Protein AF-A0AAV5ZTI9-F1 (afdb_monomer_lite)

Structure (mmCIF, N/CA/C/O backbone):
data_AF-A0AAV5ZTI9-F1
#
_entry.id   AF-A0AAV5ZTI9-F1
#
loop_
_atom_site.group_PDB
_atom_site.id
_atom_site.type_symbol
_atom_site.label_atom_id
_atom_site.label_alt_id
_atom_site.label_comp_id
_atom_site.label_asym_id
_atom_site.label_entity_id
_atom_site.label_seq_id
_atom_site.pdbx_PDB_ins_code
_atom_site.Cartn_x
_atom_site.Cartn_y
_atom_site.Cartn_z
_atom_site.occupancy
_atom_site.B_iso_or_equiv
_atom_site.auth_seq_id
_atom_site.auth_comp_id
_atom_site.auth_asym_id
_atom_site.auth_atom_id
_atom_site.pdbx_PDB_model_num
ATOM 1 N N . MET A 1 1 ? -12.789 -8.366 31.029 1.00 63.69 1 MET A N 1
ATOM 2 C CA . MET A 1 1 ? -11.688 -8.853 30.154 1.00 63.69 1 MET A CA 1
ATOM 3 C C . MET A 1 1 ? -12.109 -9.099 28.698 1.00 63.69 1 MET A C 1
ATOM 5 O O . MET A 1 1 ? -11.369 -8.681 27.818 1.00 63.69 1 MET A O 1
ATOM 9 N N . ARG A 1 2 ? -13.261 -9.736 28.398 1.00 72.31 2 ARG A N 1
ATOM 10 C CA . ARG A 1 2 ? -13.730 -9.985 27.007 1.00 72.31 2 ARG A CA 1
ATOM 11 C C . ARG A 1 2 ? -13.873 -8.713 26.152 1.00 72.31 2 ARG A C 1
ATOM 13 O O . ARG A 1 2 ? -13.436 -8.700 25.008 1.00 72.31 2 ARG A O 1
ATOM 20 N N . SER A 1 3 ? -14.406 -7.638 26.730 1.00 78.00 3 SER A N 1
ATOM 21 C CA . SER A 1 3 ? -14.550 -6.334 26.066 1.00 78.00 3 SER A CA 1
ATOM 22 C C . SER A 1 3 ? -13.210 -5.675 25.721 1.00 78.00 3 SER A C 1
ATOM 24 O O . SER A 1 3 ? -13.092 -5.060 24.669 1.00 78.00 3 SER A O 1
ATOM 26 N N . LEU A 1 4 ? -12.188 -5.842 26.568 1.00 82.12 4 LEU A N 1
ATOM 27 C CA . LEU A 1 4 ? -10.846 -5.301 26.329 1.00 82.12 4 LEU A CA 1
ATOM 28 C C . LEU A 1 4 ? -10.118 -6.064 25.215 1.00 82.12 4 LEU A C 1
ATOM 30 O O . LEU A 1 4 ? -9.496 -5.446 24.361 1.00 82.12 4 LEU A O 1
ATOM 34 N N . LYS A 1 5 ? -10.253 -7.398 25.180 1.00 85.38 5 LYS A N 1
ATOM 35 C CA . LYS A 1 5 ? -9.676 -8.223 24.108 1.00 85.38 5 LYS A CA 1
ATOM 36 C C . LYS A 1 5 ? -10.230 -7.835 22.734 1.00 85.38 5 LYS A C 1
ATOM 38 O O . LYS A 1 5 ? -9.450 -7.664 21.814 1.00 85.38 5 LYS A O 1
ATOM 43 N N . ILE A 1 6 ? -11.542 -7.633 22.598 1.00 85.88 6 ILE A N 1
ATOM 44 C CA . ILE A 1 6 ? -12.156 -7.226 21.318 1.00 85.88 6 ILE A CA 1
ATOM 45 C C . ILE A 1 6 ? -11.699 -5.827 20.882 1.00 85.88 6 ILE A C 1
ATOM 47 O O . ILE A 1 6 ? -11.370 -5.638 19.716 1.00 85.88 6 ILE A O 1
ATOM 51 N N . ARG A 1 7 ? -11.617 -4.869 21.816 1.00 85.62 7 ARG A N 1
ATOM 52 C CA . ARG A 1 7 ? -11.171 -3.490 21.537 1.00 85.62 7 ARG A CA 1
ATOM 53 C C . ARG A 1 7 ? -9.724 -3.393 21.044 1.00 85.62 7 ARG A C 1
ATOM 55 O O . ARG A 1 7 ? -9.379 -2.395 20.432 1.00 85.62 7 ARG A O 1
ATOM 62 N N . LEU A 1 8 ? -8.898 -4.404 21.317 1.00 87.50 8 LEU A N 1
ATOM 63 C CA . LEU A 1 8 ? -7.489 -4.438 20.915 1.00 87.50 8 LEU A CA 1
ATOM 64 C C . LEU A 1 8 ? -7.238 -5.381 19.733 1.00 87.50 8 LEU A C 1
ATOM 66 O O . LEU A 1 8 ? -6.496 -5.042 18.820 1.00 87.50 8 LEU A O 1
ATOM 70 N N . LEU A 1 9 ? -7.859 -6.562 19.732 1.00 91.50 9 LEU A N 1
ATOM 71 C CA . LEU A 1 9 ? -7.599 -7.587 18.719 1.00 91.50 9 LEU A CA 1
ATOM 72 C C . LEU A 1 9 ? -8.246 -7.269 17.370 1.00 91.50 9 LEU A C 1
ATOM 74 O O . LEU A 1 9 ? -7.682 -7.647 16.351 1.00 91.50 9 LEU A O 1
ATOM 78 N N . LEU A 1 10 ? -9.403 -6.595 17.356 1.00 90.94 10 LEU A N 1
ATOM 79 C CA . LEU A 1 10 ? -10.103 -6.254 16.115 1.00 90.94 10 LEU A CA 1
ATOM 80 C C . LEU A 1 10 ? -9.341 -5.231 15.248 1.00 90.94 10 LEU A C 1
ATOM 82 O O . LEU A 1 10 ? -9.080 -5.545 14.094 1.00 90.94 10 LEU A O 1
ATOM 86 N N . PRO A 1 11 ? -8.945 -4.040 15.740 1.00 91.69 11 PRO A N 1
ATOM 87 C CA . PRO A 1 11 ? -8.179 -3.100 14.916 1.00 91.69 11 PRO A CA 1
ATOM 88 C C . PRO A 1 11 ? -6.825 -3.687 14.504 1.00 91.69 11 PRO A C 1
ATOM 90 O O . PRO A 1 11 ? -6.439 -3.593 13.345 1.00 91.69 11 PRO A O 1
ATOM 93 N N . LEU A 1 12 ? -6.148 -4.407 15.406 1.00 92.81 12 LEU A N 1
ATOM 94 C CA . LEU A 1 12 ? -4.891 -5.076 15.076 1.00 92.81 12 LEU A CA 1
ATOM 95 C C . LEU A 1 12 ? -5.058 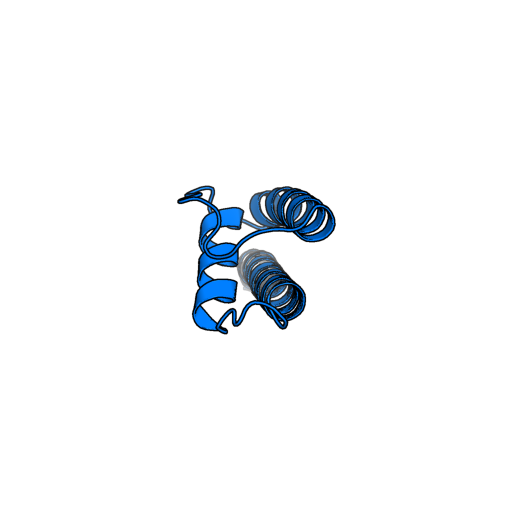-6.095 13.939 1.00 92.81 12 LEU A C 1
ATOM 97 O O . LEU A 1 12 ? -4.230 -6.139 13.032 1.00 92.81 12 LEU A O 1
ATOM 101 N N . SER A 1 13 ? -6.119 -6.907 13.959 1.00 94.44 13 SER A N 1
ATOM 102 C CA . SER A 1 13 ? -6.363 -7.867 12.881 1.00 94.44 13 SER A CA 1
ATOM 103 C C . SER A 1 13 ? -6.716 -7.180 11.561 1.00 94.44 13 SER A C 1
ATOM 105 O O . SER A 1 13 ? -6.281 -7.657 10.515 1.00 94.44 13 SER A O 1
ATOM 107 N N . LEU A 1 14 ? -7.432 -6.050 11.595 1.00 94.88 14 LEU A N 1
ATOM 108 C CA . L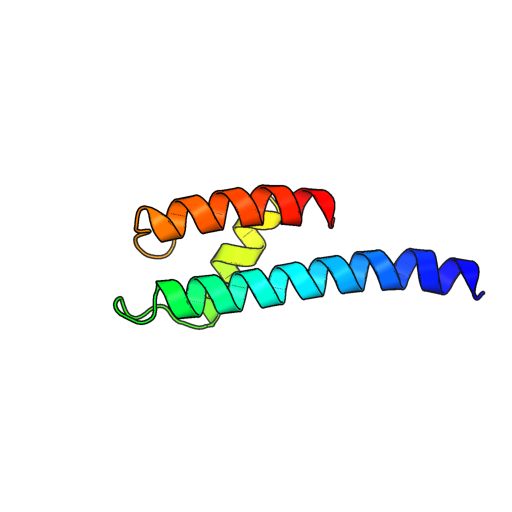EU A 1 14 ? -7.725 -5.243 10.409 1.00 94.88 14 LEU A CA 1
ATOM 109 C C . LEU A 1 14 ? -6.450 -4.651 9.801 1.00 94.88 14 LEU A C 1
ATOM 111 O O . LEU A 1 14 ? -6.230 -4.816 8.603 1.00 94.88 14 LEU A O 1
ATOM 115 N N . VAL A 1 15 ? -5.572 -4.054 10.612 1.00 95.25 15 VAL A N 1
ATOM 116 C CA . VAL A 1 15 ? -4.274 -3.535 10.147 1.00 95.25 15 VAL A CA 1
ATOM 117 C C . VAL A 1 15 ? -3.440 -4.649 9.517 1.00 95.25 15 VAL A C 1
ATOM 119 O O . VAL A 1 15 ? -2.923 -4.489 8.413 1.00 95.25 15 VAL A O 1
ATOM 122 N N .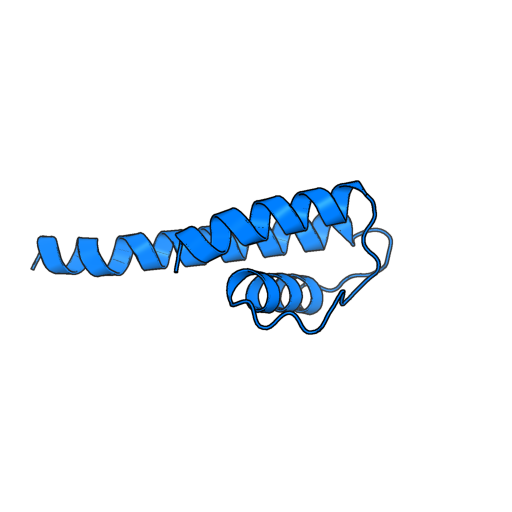 LEU A 1 16 ? -3.344 -5.811 10.171 1.00 96.38 16 LEU A N 1
ATOM 123 C CA . LEU A 1 16 ? -2.610 -6.958 9.627 1.00 96.38 16 LEU A CA 1
ATOM 124 C C . LEU A 1 16 ? -3.221 -7.466 8.313 1.00 96.38 16 LEU A C 1
ATOM 126 O O . LEU A 1 16 ? -2.481 -7.812 7.392 1.00 96.38 16 LEU A O 1
ATOM 130 N N . ALA A 1 17 ? -4.551 -7.476 8.197 1.00 96.94 17 ALA A N 1
ATOM 131 C CA . ALA A 1 17 ? -5.241 -7.856 6.969 1.00 96.94 17 ALA A CA 1
ATOM 132 C C . ALA A 1 17 ? -4.966 -6.864 5.828 1.00 96.94 17 ALA A C 1
ATOM 134 O O . ALA A 1 17 ? -4.692 -7.288 4.702 1.00 96.94 17 ALA A O 1
ATOM 135 N N . VAL A 1 18 ? -4.971 -5.557 6.108 1.00 97.38 18 VAL A N 1
ATOM 136 C CA . VAL A 1 18 ? -4.607 -4.526 5.127 1.00 97.38 18 VAL A CA 1
ATOM 137 C C . VAL A 1 18 ? -3.146 -4.674 4.707 1.00 97.38 18 VAL A C 1
ATOM 139 O O . VAL A 1 18 ? -2.859 -4.660 3.512 1.00 97.38 18 VAL A O 1
ATOM 142 N N . ILE A 1 19 ? -2.225 -4.882 5.654 1.00 98.06 19 ILE A N 1
ATOM 143 C CA . ILE A 1 19 ? -0.801 -5.086 5.352 1.00 98.06 19 ILE A CA 1
ATOM 144 C C . ILE A 1 19 ? -0.607 -6.314 4.458 1.00 98.06 19 ILE A C 1
ATOM 146 O O . ILE A 1 19 ? 0.109 -6.240 3.457 1.00 98.06 19 ILE A O 1
ATOM 150 N N . ALA A 1 20 ? -1.256 -7.434 4.781 1.00 98.19 20 ALA A N 1
ATOM 151 C CA . ALA A 1 20 ? -1.169 -8.652 3.984 1.00 98.19 20 ALA A CA 1
ATOM 152 C C . ALA A 1 20 ? -1.720 -8.436 2.566 1.00 98.19 20 ALA A C 1
ATOM 154 O O . ALA A 1 20 ? -1.053 -8.768 1.586 1.00 98.19 20 ALA A O 1
ATOM 155 N N . THR A 1 21 ? -2.900 -7.821 2.449 1.00 98.06 21 THR A N 1
ATOM 156 C CA . THR A 1 21 ? -3.554 -7.556 1.158 1.00 98.06 21 THR A CA 1
ATOM 157 C C . THR A 1 21 ? -2.739 -6.586 0.303 1.00 98.06 21 THR A C 1
ATOM 159 O O . THR A 1 21 ? -2.504 -6.851 -0.875 1.00 98.06 21 THR A O 1
ATOM 162 N N . GLY A 1 22 ? -2.240 -5.502 0.903 1.00 98.06 22 GLY A N 1
ATOM 163 C CA . GLY A 1 22 ? -1.348 -4.537 0.264 1.00 98.06 22 GLY A CA 1
ATOM 164 C C . GLY A 1 22 ? -0.074 -5.191 -0.267 1.00 98.06 22 GLY A C 1
ATOM 165 O O . GLY A 1 22 ? 0.261 -5.053 -1.444 1.00 98.06 22 GLY A O 1
ATOM 166 N N . THR A 1 23 ? 0.590 -5.980 0.583 1.00 98.44 23 THR A N 1
ATOM 167 C CA . THR A 1 23 ? 1.866 -6.631 0.255 1.00 98.44 23 THR A CA 1
ATOM 168 C C . THR A 1 23 ? 1.691 -7.649 -0.869 1.00 98.44 23 THR A C 1
ATOM 170 O O . THR A 1 23 ? 2.478 -7.668 -1.815 1.00 98.44 23 THR A O 1
ATOM 173 N N . LEU A 1 24 ? 0.640 -8.473 -0.813 1.00 98.44 24 LEU A N 1
ATOM 174 C CA . LEU A 1 24 ? 0.327 -9.430 -1.876 1.00 98.44 24 LEU A CA 1
ATOM 175 C C . LEU A 1 24 ? -0.027 -8.720 -3.188 1.00 98.44 24 LEU A C 1
ATOM 177 O O . LEU A 1 24 ? 0.459 -9.118 -4.247 1.00 98.44 24 LEU A O 1
ATOM 181 N N . GLY A 1 25 ? -0.820 -7.649 -3.118 1.00 98.00 25 GLY A N 1
ATOM 182 C CA . GLY A 1 25 ? -1.204 -6.862 -4.286 1.00 98.00 25 GLY A CA 1
ATOM 183 C C . GLY A 1 25 ? -0.003 -6.225 -4.980 1.00 98.00 25 GLY A C 1
ATOM 184 O O . GLY A 1 25 ? 0.187 -6.443 -6.175 1.00 98.00 25 GLY A O 1
ATOM 185 N N . TYR A 1 26 ? 0.873 -5.529 -4.248 1.00 98.31 26 TYR A N 1
ATOM 186 C CA . TYR A 1 26 ? 2.096 -4.965 -4.832 1.00 98.31 26 TYR A CA 1
ATOM 187 C C . TYR A 1 26 ? 3.058 -6.040 -5.335 1.00 98.31 26 TYR A C 1
ATOM 189 O O . TYR A 1 26 ? 3.632 -5.886 -6.412 1.00 98.31 26 TYR A O 1
ATOM 197 N N . ARG A 1 27 ? 3.205 -7.163 -4.619 1.00 98.06 27 ARG A N 1
ATOM 198 C CA . ARG A 1 27 ? 4.038 -8.281 -5.082 1.00 98.06 27 ARG A CA 1
ATOM 199 C C . ARG A 1 27 ? 3.558 -8.831 -6.424 1.00 98.06 27 ARG A C 1
ATOM 201 O O . ARG A 1 27 ? 4.392 -9.190 -7.260 1.00 98.06 27 ARG A O 1
ATOM 208 N N . TRP A 1 28 ? 2.242 -8.917 -6.609 1.00 97.88 28 TRP A N 1
ATOM 209 C CA . TRP A 1 28 ? 1.624 -9.370 -7.850 1.00 97.88 28 TRP A CA 1
ATOM 210 C C . TRP A 1 28 ? 1.741 -8.322 -8.961 1.00 97.88 28 TRP A C 1
ATOM 212 O O . TRP A 1 28 ? 2.147 -8.664 -10.068 1.00 97.88 28 TRP A O 1
ATOM 222 N N . LEU A 1 29 ? 1.472 -7.048 -8.661 1.00 97.31 29 LEU A N 1
ATOM 223 C CA . LEU A 1 29 ? 1.603 -5.935 -9.609 1.00 97.31 29 LEU A CA 1
ATOM 224 C C . LEU A 1 29 ? 3.039 -5.763 -10.117 1.00 97.31 29 LEU A C 1
ATOM 226 O O . LEU A 1 29 ? 3.246 -5.431 -11.281 1.00 97.31 29 LEU A O 1
ATOM 230 N N . TRP A 1 30 ? 4.035 -6.015 -9.266 1.00 97.56 30 TRP A N 1
ATOM 231 C CA . TRP A 1 30 ? 5.449 -5.861 -9.606 1.00 97.56 30 TRP A CA 1
ATOM 232 C C . TRP A 1 30 ? 6.151 -7.155 -10.019 1.00 97.56 30 TRP A C 1
ATOM 234 O O . TRP A 1 30 ? 7.382 -7.189 -10.107 1.00 97.56 30 TRP A O 1
ATOM 244 N N . ARG A 1 31 ? 5.400 -8.226 -10.300 1.00 94.44 31 ARG A N 1
ATOM 245 C CA . ARG A 1 31 ? 5.979 -9.519 -10.693 1.00 94.44 31 ARG A CA 1
ATOM 246 C C . ARG A 1 31 ? 6.822 -9.438 -11.968 1.00 94.44 31 ARG A C 1
ATOM 248 O O . ARG A 1 31 ? 7.837 -10.120 -12.045 1.00 94.44 31 ARG A O 1
ATOM 255 N N . ASP A 1 32 ? 6.443 -8.565 -12.899 1.00 93.69 32 ASP A N 1
ATOM 256 C CA . ASP A 1 32 ? 7.087 -8.436 -14.210 1.00 93.69 32 ASP A CA 1
ATOM 257 C C . ASP A 1 32 ? 8.221 -7.386 -14.224 1.00 93.69 32 ASP A C 1
ATOM 259 O O . ASP A 1 32 ? 9.010 -7.340 -15.161 1.00 93.69 32 ASP A O 1
ATOM 263 N N . VAL A 1 33 ? 8.346 -6.568 -13.168 1.00 94.62 33 VAL A N 1
ATOM 264 C CA . VAL A 1 33 ? 9.393 -5.528 -13.020 1.00 94.62 33 VAL A CA 1
ATOM 265 C C . VAL A 1 33 ? 10.405 -5.848 -11.910 1.00 94.62 33 VAL A C 1
ATOM 267 O O . VAL A 1 33 ? 11.202 -4.997 -11.515 1.00 94.62 33 VAL A O 1
ATOM 270 N N . GLY A 1 34 ? 10.370 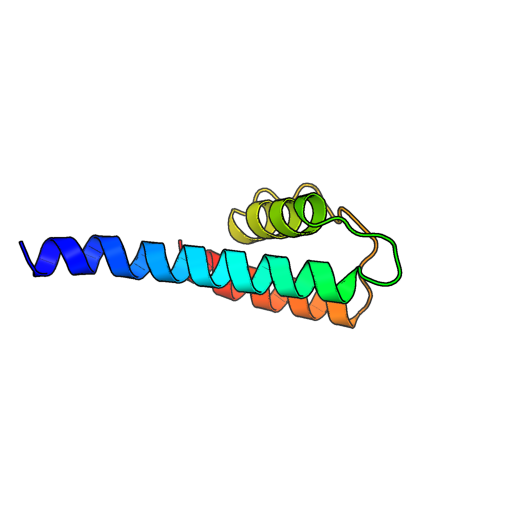-7.076 -11.380 1.00 94.19 34 GLY A N 1
ATOM 271 C CA . GLY A 1 34 ? 11.328 -7.557 -10.383 1.00 94.19 34 GLY A CA 1
ATOM 272 C C . GLY A 1 34 ? 11.163 -6.944 -8.988 1.00 94.19 34 GLY A C 1
ATOM 273 O O . GLY A 1 34 ? 12.158 -6.704 -8.307 1.00 94.19 34 GLY A O 1
ATOM 274 N N . GLY A 1 35 ? 9.931 -6.657 -8.553 1.00 95.56 35 GLY A N 1
ATOM 275 C CA . GLY A 1 35 ? 9.664 -6.209 -7.180 1.00 95.56 35 GLY A CA 1
ATOM 276 C C . GLY A 1 35 ? 9.891 -7.319 -6.149 1.00 95.56 35 GLY A C 1
ATOM 277 O O . GLY A 1 35 ? 9.400 -8.441 -6.312 1.00 95.56 35 GLY A O 1
ATOM 278 N N . THR A 1 36 ? 10.617 -7.012 -5.072 1.00 97.81 36 THR A N 1
ATOM 279 C CA . THR A 1 36 ? 10.836 -7.952 -3.965 1.00 97.81 36 THR A CA 1
ATOM 280 C C . THR A 1 36 ? 9.657 -7.955 -2.986 1.00 97.81 36 THR A C 1
ATOM 282 O O . THR A 1 36 ? 8.825 -7.047 -2.967 1.00 97.81 36 THR A O 1
ATOM 285 N N . TRP A 1 37 ? 9.581 -8.976 -2.126 1.00 97.94 37 TRP A N 1
ATOM 286 C CA . TRP A 1 37 ? 8.618 -8.996 -1.017 1.00 97.94 37 TRP A CA 1
ATOM 287 C C . TRP A 1 37 ? 8.824 -7.830 -0.046 1.00 97.94 37 TRP A C 1
ATOM 289 O O . TRP A 1 37 ? 7.850 -7.287 0.470 1.00 97.94 37 TRP A O 1
ATOM 299 N N . MET A 1 38 ? 10.081 -7.427 0.165 1.00 98.19 38 MET A N 1
ATOM 300 C CA . MET A 1 38 ? 10.405 -6.302 1.033 1.00 98.19 38 MET A CA 1
ATOM 301 C C . MET A 1 38 ? 9.959 -4.974 0.416 1.00 98.19 38 MET A C 1
ATOM 303 O O . MET A 1 38 ? 9.380 -4.158 1.125 1.00 98.19 38 MET A O 1
ATOM 307 N N . ASP A 1 39 ? 10.129 -4.791 -0.899 1.00 98.00 39 ASP A N 1
ATOM 308 C CA . ASP A 1 39 ? 9.629 -3.606 -1.612 1.00 98.00 39 ASP A CA 1
ATOM 309 C C . ASP A 1 39 ? 8.108 -3.480 -1.461 1.00 98.00 39 ASP A C 1
ATOM 311 O O . ASP A 1 39 ? 7.592 -2.407 -1.156 1.00 98.00 39 ASP A O 1
ATOM 315 N N . ALA A 1 40 ? 7.385 -4.588 -1.645 1.00 98.25 40 ALA A N 1
ATOM 316 C CA . ALA A 1 40 ? 5.929 -4.626 -1.545 1.00 98.25 40 ALA A CA 1
ATOM 317 C C . ALA A 1 40 ? 5.429 -4.347 -0.118 1.00 98.25 40 ALA A C 1
ATOM 319 O O . ALA A 1 40 ? 4.471 -3.590 0.071 1.00 98.25 40 ALA A O 1
ATOM 320 N N . LEU A 1 41 ? 6.087 -4.926 0.892 1.00 98.50 41 LEU A N 1
ATOM 321 C CA . LEU A 1 41 ? 5.772 -4.677 2.297 1.00 98.50 41 LEU A CA 1
ATOM 322 C C . LEU A 1 41 ? 6.056 -3.219 2.669 1.00 98.50 41 LEU A C 1
ATOM 324 O O . LEU A 1 41 ? 5.210 -2.555 3.265 1.00 98.50 41 LEU A O 1
ATOM 328 N N . PHE A 1 42 ? 7.221 -2.704 2.277 1.00 98.31 42 PHE A N 1
ATOM 329 C CA . PHE A 1 42 ? 7.623 -1.329 2.551 1.00 98.31 42 PHE A CA 1
ATOM 330 C C . PHE A 1 42 ? 6.684 -0.320 1.881 1.00 98.31 42 PHE A C 1
ATOM 332 O O . PHE A 1 42 ? 6.212 0.608 2.539 1.00 98.31 42 PHE A O 1
ATOM 339 N N . MET A 1 43 ? 6.327 -0.540 0.611 1.00 98.00 43 MET A N 1
ATOM 340 C CA . MET A 1 43 ? 5.329 0.264 -0.099 1.00 98.00 43 MET A CA 1
ATOM 341 C C . MET A 1 43 ? 3.976 0.241 0.619 1.00 98.00 43 MET A C 1
ATOM 343 O O . MET A 1 43 ? 3.352 1.283 0.802 1.00 98.00 43 MET A O 1
ATOM 347 N N . THR A 1 44 ? 3.526 -0.931 1.073 1.00 98.12 44 THR A N 1
ATOM 348 C CA . THR A 1 44 ? 2.258 -1.069 1.805 1.00 98.12 44 THR A CA 1
ATOM 349 C C . THR A 1 44 ? 2.268 -0.260 3.091 1.00 98.12 44 THR A C 1
ATOM 351 O O . THR A 1 44 ? 1.389 0.574 3.294 1.00 98.12 44 THR A O 1
ATOM 354 N N . VAL A 1 45 ? 3.277 -0.473 3.940 1.00 97.62 45 VAL A N 1
ATOM 355 C CA . VAL A 1 45 ? 3.386 0.191 5.242 1.00 97.62 45 VAL A CA 1
ATOM 356 C C . VAL A 1 45 ? 3.468 1.701 5.062 1.00 97.62 45 VAL A C 1
ATOM 358 O O . VAL A 1 45 ? 2.685 2.425 5.669 1.00 97.62 45 VAL A O 1
ATOM 361 N N . THR A 1 46 ? 4.356 2.191 4.195 1.00 97.44 46 THR A N 1
ATOM 362 C CA . THR A 1 46 ? 4.517 3.635 3.950 1.00 97.44 46 THR A CA 1
ATOM 363 C C . THR A 1 46 ? 3.269 4.281 3.344 1.00 97.44 46 THR A C 1
ATOM 365 O O . THR A 1 46 ? 3.003 5.446 3.633 1.00 97.44 46 THR A O 1
ATOM 368 N N . THR A 1 47 ? 2.476 3.535 2.565 1.00 97.25 47 THR A N 1
ATOM 369 C CA . THR A 1 47 ? 1.185 4.000 2.031 1.00 97.25 47 THR A CA 1
ATOM 370 C C . THR A 1 47 ? 0.150 4.150 3.144 1.00 97.25 47 THR A C 1
ATOM 372 O O . THR A 1 47 ? -0.415 5.227 3.315 1.00 97.25 47 THR A O 1
ATOM 375 N N . ILE A 1 48 ? -0.105 3.090 3.921 1.00 96.62 48 ILE A N 1
ATOM 376 C CA . ILE A 1 48 ? -1.194 3.098 4.913 1.00 96.62 48 ILE A CA 1
ATOM 377 C C . ILE A 1 48 ? -0.871 3.971 6.129 1.00 96.62 48 ILE A C 1
ATOM 379 O O . ILE A 1 48 ? -1.776 4.526 6.734 1.00 96.62 48 ILE A O 1
ATOM 383 N N . THR A 1 49 ? 0.416 4.141 6.449 1.00 95.19 49 THR A N 1
ATOM 384 C CA . THR A 1 49 ? 0.891 5.059 7.501 1.00 95.19 49 THR A CA 1
ATOM 385 C C . THR A 1 49 ? 1.023 6.502 7.025 1.00 95.19 49 THR A C 1
ATOM 387 O O . THR A 1 49 ? 1.421 7.361 7.807 1.00 95.19 49 THR A O 1
ATOM 390 N N . THR A 1 50 ? 0.693 6.795 5.762 1.00 94.62 50 THR A N 1
ATOM 391 C CA . THR A 1 50 ? 0.747 8.139 5.159 1.00 94.62 50 THR A CA 1
ATOM 392 C C . THR A 1 50 ? 2.144 8.769 5.084 1.00 94.62 50 THR A C 1
ATOM 394 O O . THR A 1 50 ? 2.265 9.950 4.777 1.00 94.62 50 THR A O 1
ATOM 397 N N . ILE A 1 51 ? 3.211 7.988 5.302 1.00 96.25 51 ILE A N 1
ATOM 398 C CA . ILE A 1 51 ? 4.600 8.459 5.167 1.00 96.25 51 ILE A CA 1
ATOM 399 C C . ILE A 1 51 ? 4.913 8.794 3.702 1.00 96.25 51 ILE A C 1
ATOM 401 O O . ILE A 1 51 ? 5.476 9.844 3.416 1.00 96.25 51 ILE A O 1
ATOM 405 N N . GLY A 1 52 ? 4.549 7.897 2.778 1.00 92.94 52 GLY A N 1
ATOM 406 C CA . GLY A 1 52 ? 4.550 8.168 1.338 1.00 92.94 52 GLY A CA 1
ATOM 407 C C . GLY A 1 52 ? 5.873 8.659 0.728 1.00 92.94 52 GLY A C 1
ATOM 408 O O . GLY A 1 52 ? 5.879 9.687 0.061 1.00 92.94 52 GLY A O 1
ATOM 409 N N . TYR A 1 53 ? 6.977 7.908 0.858 1.00 95.44 53 TYR A N 1
ATOM 410 C CA . TYR A 1 53 ? 8.270 8.254 0.225 1.00 95.44 53 TYR A CA 1
ATOM 411 C C . TYR A 1 53 ? 8.271 8.254 -1.320 1.00 95.44 53 TYR A C 1
ATOM 413 O O . TYR A 1 53 ? 9.269 8.636 -1.930 1.00 95.44 53 TYR A O 1
ATOM 421 N N . GLY A 1 54 ? 7.175 7.826 -1.953 1.00 93.00 54 GLY A N 1
ATOM 422 C CA . GLY A 1 54 ? 7.043 7.670 -3.402 1.00 93.00 54 GLY A CA 1
ATOM 423 C C . GLY A 1 54 ? 6.967 6.206 -3.844 1.00 93.00 54 GLY A C 1
ATOM 424 O O . GLY A 1 54 ? 6.993 5.285 -3.027 1.00 93.00 54 GLY A O 1
ATOM 425 N N . GLU A 1 55 ? 6.835 5.991 -5.155 1.00 93.94 55 GLU A N 1
ATOM 426 C CA . GLU A 1 55 ? 6.752 4.653 -5.752 1.00 93.94 55 GLU A CA 1
ATOM 427 C C . GLU A 1 55 ? 8.115 3.934 -5.670 1.00 93.94 55 GLU A C 1
ATOM 429 O O . GLU A 1 55 ? 9.100 4.400 -6.237 1.00 93.94 55 GLU A O 1
ATOM 434 N N . ILE A 1 56 ? 8.178 2.772 -5.005 1.00 96.31 56 ILE A N 1
ATOM 435 C CA . ILE A 1 56 ? 9.413 1.957 -4.932 1.00 96.31 56 ILE A CA 1
ATOM 436 C C . ILE A 1 56 ? 9.749 1.308 -6.280 1.00 96.31 56 ILE A C 1
ATOM 438 O O . ILE A 1 56 ? 10.915 1.148 -6.644 1.00 96.31 56 ILE A O 1
ATOM 442 N N . LYS A 1 57 ? 8.716 0.921 -7.031 1.00 95.62 57 LYS A N 1
ATOM 443 C CA . LYS A 1 57 ? 8.807 0.436 -8.411 1.00 95.62 57 LYS A CA 1
ATOM 444 C C . LYS A 1 57 ? 7.699 1.095 -9.236 1.00 95.62 57 LYS A C 1
ATOM 446 O O . LYS A 1 57 ? 6.670 1.449 -8.656 1.00 95.62 57 LYS A O 1
ATOM 451 N N . PRO A 1 58 ? 7.861 1.207 -10.567 1.00 95.56 58 PRO A N 1
ATOM 452 C CA . PRO A 1 58 ? 6.876 1.862 -11.421 1.00 95.56 58 PRO A CA 1
ATOM 453 C C . PRO A 1 58 ? 5.472 1.276 -11.249 1.00 95.56 58 PRO A C 1
ATOM 455 O O . PRO A 1 58 ? 5.286 0.056 -11.302 1.00 95.56 58 PRO A O 1
ATOM 458 N N . LEU A 1 59 ? 4.476 2.141 -11.067 1.00 95.56 59 LEU A N 1
ATOM 459 C CA . LEU A 1 59 ? 3.072 1.745 -11.060 1.00 95.56 59 LEU A CA 1
ATOM 460 C C . LEU A 1 59 ? 2.435 1.937 -12.438 1.00 95.56 59 LEU A C 1
ATOM 462 O O . LEU A 1 59 ? 2.490 3.007 -13.044 1.00 95.56 59 LEU A O 1
ATOM 466 N N . THR A 1 60 ? 1.746 0.898 -12.907 1.00 96.12 60 THR A N 1
ATOM 467 C CA . THR A 1 60 ? 0.797 1.015 -14.020 1.00 96.12 60 THR A CA 1
ATOM 468 C C . THR A 1 60 ? -0.472 1.738 -13.560 1.00 96.12 60 THR A C 1
ATOM 470 O O . THR A 1 60 ? -0.694 1.933 -12.363 1.00 96.12 60 THR A O 1
ATOM 473 N N . THR A 1 61 ? -1.370 2.077 -14.488 1.00 97.31 61 THR A N 1
ATOM 474 C CA . THR A 1 61 ? -2.692 2.636 -14.150 1.00 97.31 61 THR A CA 1
ATOM 475 C C . THR A 1 61 ? -3.454 1.762 -13.146 1.00 97.31 61 THR A C 1
ATOM 477 O O . THR A 1 61 ? -4.042 2.280 -12.199 1.00 97.31 61 THR A O 1
ATOM 480 N N . ALA A 1 62 ? -3.386 0.434 -13.299 1.00 96.19 62 ALA A N 1
ATOM 481 C CA . ALA A 1 62 ? -3.993 -0.507 -12.359 1.00 96.19 62 ALA A CA 1
ATOM 482 C C . ALA A 1 62 ? -3.309 -0.470 -10.983 1.00 96.19 62 ALA A C 1
ATOM 484 O O . ALA A 1 62 ? -3.991 -0.479 -9.961 1.00 96.19 62 ALA A O 1
ATOM 485 N N . GLY A 1 63 ? -1.975 -0.370 -10.953 1.00 96.88 63 GLY A N 1
ATOM 486 C CA . GLY A 1 63 ? -1.218 -0.235 -9.709 1.00 96.88 63 GLY A CA 1
ATOM 487 C C . GLY A 1 63 ? -1.565 1.039 -8.941 1.00 96.88 63 GLY A C 1
ATOM 488 O O . GLY A 1 63 ? -1.767 0.985 -7.735 1.00 96.88 63 GLY A O 1
ATOM 489 N N . ARG A 1 64 ? -1.744 2.166 -9.639 1.00 97.38 64 ARG A N 1
ATOM 490 C CA . ARG A 1 64 ? -2.186 3.428 -9.024 1.00 97.38 64 ARG A CA 1
ATOM 491 C C . ARG A 1 64 ? -3.589 3.327 -8.439 1.00 97.38 64 ARG A C 1
ATOM 493 O O . ARG A 1 64 ? -3.807 3.760 -7.311 1.00 97.38 64 ARG A O 1
ATOM 500 N N . LEU A 1 65 ? -4.531 2.731 -9.174 1.00 98.19 65 LEU A N 1
ATOM 501 C CA . LEU A 1 65 ? -5.888 2.518 -8.669 1.00 98.19 65 LEU A CA 1
ATOM 502 C C . LEU A 1 65 ? -5.883 1.620 -7.424 1.00 98.19 65 LEU A C 1
ATOM 504 O O . LEU A 1 65 ? -6.556 1.928 -6.442 1.00 98.19 65 LEU A O 1
ATOM 508 N N . PHE A 1 66 ? -5.076 0.557 -7.439 1.00 98.06 66 PHE A N 1
ATOM 509 C CA . PHE A 1 66 ? -4.865 -0.298 -6.276 1.00 98.06 66 PHE A CA 1
ATOM 510 C C . PHE A 1 66 ? -4.321 0.490 -5.077 1.00 98.06 66 PHE A C 1
ATOM 512 O O . PHE A 1 66 ? -4.888 0.400 -3.991 1.00 98.06 66 PHE A O 1
ATOM 519 N N . THR A 1 67 ? -3.281 1.308 -5.270 1.00 97.25 67 THR A N 1
ATOM 520 C CA . THR A 1 67 ? -2.704 2.154 -4.214 1.00 97.25 67 THR A CA 1
ATOM 521 C C . THR A 1 67 ? -3.728 3.113 -3.614 1.00 97.25 67 THR A C 1
ATOM 523 O O . THR A 1 67 ? -3.766 3.260 -2.396 1.00 97.25 67 THR A O 1
ATOM 526 N N . ILE A 1 68 ? -4.584 3.733 -4.435 1.00 96.88 68 ILE A N 1
ATOM 527 C CA . ILE A 1 68 ? -5.642 4.640 -3.962 1.00 96.88 68 ILE A CA 1
ATOM 528 C C . ILE A 1 68 ? -6.618 3.894 -3.047 1.00 96.88 68 ILE A C 1
ATOM 530 O O . ILE A 1 68 ? -6.874 4.336 -1.928 1.00 96.88 68 ILE A O 1
ATOM 534 N N . VAL A 1 69 ? -7.133 2.744 -3.492 1.00 97.25 69 VAL A N 1
ATOM 535 C CA . VAL A 1 69 ? -8.060 1.930 -2.690 1.00 97.25 69 VAL A CA 1
ATOM 536 C C . VAL A 1 69 ? -7.385 1.466 -1.398 1.00 97.25 69 VAL A C 1
ATOM 538 O O . VAL A 1 69 ? -7.961 1.604 -0.318 1.00 97.25 69 VAL A O 1
ATOM 541 N N . LEU A 1 70 ? -6.141 0.988 -1.487 1.00 97.12 70 LEU A N 1
ATOM 542 C CA . LEU A 1 70 ? -5.360 0.558 -0.333 1.00 97.12 70 LEU A CA 1
ATOM 543 C C . LEU A 1 70 ? -5.181 1.693 0.683 1.00 97.12 70 LEU A C 1
ATOM 545 O O . LEU A 1 70 ? -5.404 1.469 1.868 1.0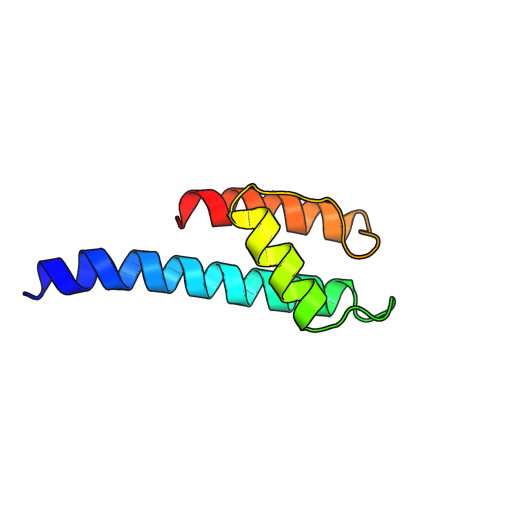0 97.12 70 LEU A O 1
ATOM 549 N N . ALA A 1 71 ? -4.843 2.906 0.239 1.00 95.50 71 ALA A N 1
ATOM 550 C CA . ALA A 1 71 ? -4.657 4.063 1.114 1.00 95.50 71 ALA A CA 1
ATOM 551 C C . ALA A 1 71 ? -5.935 4.410 1.896 1.00 95.50 71 ALA A C 1
ATOM 553 O O . ALA A 1 71 ? -5.878 4.573 3.116 1.00 95.50 71 ALA A O 1
ATOM 554 N N . PHE A 1 72 ? -7.095 4.443 1.227 1.00 94.44 72 PHE A N 1
ATOM 555 C CA . PHE A 1 72 ? -8.381 4.686 1.892 1.00 94.44 72 PHE A CA 1
ATOM 556 C C . PHE A 1 72 ? -8.726 3.590 2.907 1.00 94.44 72 PHE A C 1
ATOM 558 O O . PHE A 1 72 ? -9.139 3.894 4.025 1.00 94.44 72 PHE A O 1
ATOM 565 N N . THR A 1 73 ? -8.527 2.317 2.549 1.00 92.75 73 THR A N 1
ATOM 566 C CA . THR A 1 73 ? -8.793 1.197 3.470 1.00 92.75 73 THR A CA 1
ATOM 567 C C . THR A 1 73 ? -7.815 1.148 4.645 1.00 92.75 73 THR A C 1
ATOM 569 O O . THR A 1 73 ? -8.212 0.817 5.758 1.00 92.75 73 THR A O 1
ATOM 572 N N . GLY A 1 74 ? -6.551 1.510 4.417 1.00 88.12 74 GLY A N 1
ATOM 573 C CA . GLY A 1 74 ? -5.500 1.478 5.424 1.00 88.12 74 GLY A CA 1
ATOM 574 C C . GLY A 1 74 ? -5.657 2.554 6.482 1.00 88.12 74 GLY A C 1
ATOM 575 O O . GLY A 1 74 ? -5.618 2.224 7.664 1.00 88.12 74 GLY A O 1
ATOM 576 N N . ILE A 1 75 ? -5.939 3.796 6.080 1.00 89.44 75 ILE A N 1
ATOM 577 C CA . ILE A 1 75 ? -6.228 4.882 7.027 1.00 89.44 75 ILE A CA 1
ATOM 578 C C . ILE A 1 75 ? -7.423 4.532 7.920 1.00 89.44 75 ILE A C 1
ATOM 580 O O . ILE A 1 75 ? -7.381 4.800 9.112 1.00 89.44 75 ILE A O 1
ATOM 584 N N . GLY A 1 76 ? -8.466 3.898 7.375 1.00 84.50 76 GLY A N 1
ATOM 585 C CA . GLY A 1 76 ? -9.629 3.482 8.165 1.00 84.50 76 GLY A CA 1
ATOM 586 C C . GLY A 1 76 ? -9.377 2.303 9.114 1.00 84.50 76 GLY A C 1
ATOM 587 O O . GLY A 1 76 ? -10.226 2.023 9.957 1.00 84.50 76 GLY A O 1
ATOM 588 N N . SER A 1 77 ? -8.255 1.591 8.960 1.00 83.56 77 SER A N 1
ATOM 589 C CA . SER A 1 77 ? -7.898 0.435 9.796 1.00 83.56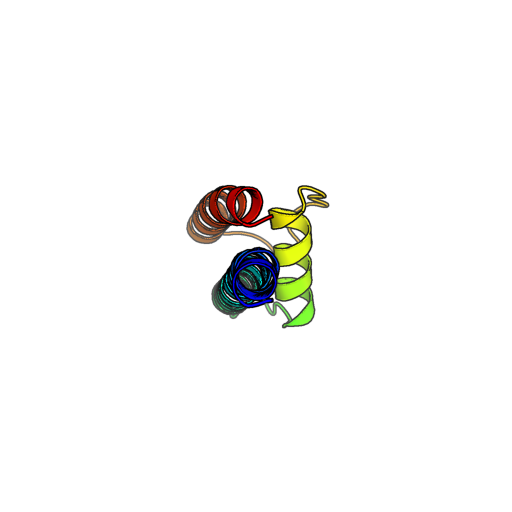 77 SER A CA 1
ATOM 590 C C . SER A 1 77 ? -7.011 0.777 10.998 1.00 83.56 77 SER A C 1
ATOM 592 O O . SER A 1 77 ? -6.971 -0.017 11.938 1.00 83.56 77 SER A O 1
ATOM 594 N N . LEU A 1 78 ? -6.307 1.915 10.945 1.00 82.44 78 LEU A N 1
ATOM 595 C CA . LEU A 1 78 ? -5.418 2.430 11.995 1.00 82.44 78 LEU A CA 1
ATOM 596 C C . LEU A 1 78 ? -6.213 3.088 13.132 1.00 82.44 78 LEU A C 1
ATOM 598 O O . LEU A 1 78 ? -5.802 2.889 14.298 1.00 82.44 78 LEU A O 1
#

Secondary structure (DSSP, 8-state):
-HHHHHHHHHHHHHHHHHHHHHHHHHHHHTTTTT--HHHHHHHHHHHHTT-----SSPPPHHHHHHHHHHHHHHHTT-

Radius of gyration: 13.75 Å; chains: 1; bounding box: 26×18×44 Å

Sequence (78 aa):
MRSLKIRLLLPLSLVLAVIATGTLGYRWLWRDVGGTWMDALFMTVTTITTIGYGEIKPLTTAGRLFTIVLAFTGIGSL

pLDDT: mean 93.94, std 6.22, range [63.69, 98.5]

Foldseek 3Di:
DVVVCCVPVVLVVLLVVLLVVQLVVVCVQCVPVPDDSVLSSVLLCCLLVVVDPDRPDDGDPVRVVVSVVSNVSSVVSD